Protein AF-A0A414SKM0-F1 (afdb_monomer)

Structure (mmCIF, N/CA/C/O backbone):
data_AF-A0A414SKM0-F1
#
_entry.id   AF-A0A414SKM0-F1
#
loop_
_atom_site.group_PDB
_atom_site.id
_atom_site.type_symbol
_atom_site.label_atom_id
_atom_site.label_alt_id
_atom_site.label_comp_id
_atom_site.label_asym_id
_atom_site.label_entity_id
_atom_site.label_seq_id
_atom_site.pdbx_PDB_ins_code
_atom_site.Cartn_x
_atom_site.Cartn_y
_ato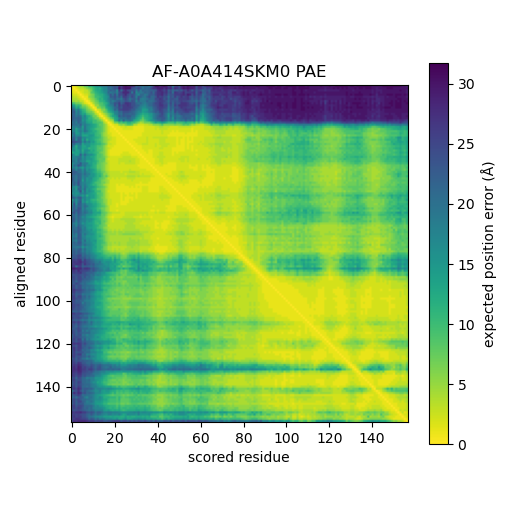m_site.Cartn_z
_atom_site.occupancy
_atom_site.B_iso_or_equiv
_atom_site.auth_seq_id
_atom_site.auth_comp_id
_atom_site.auth_asym_id
_atom_site.auth_atom_id
_atom_site.pdbx_PDB_model_num
ATOM 1 N N . MET A 1 1 ? 33.373 -21.726 -41.137 1.00 39.69 1 MET A N 1
ATOM 2 C CA . MET A 1 1 ? 32.741 -23.051 -40.938 1.00 39.69 1 MET A CA 1
ATOM 3 C C . MET A 1 1 ? 31.229 -22.834 -40.933 1.00 39.69 1 MET A C 1
ATOM 5 O O . MET A 1 1 ? 30.805 -21.887 -40.288 1.00 39.69 1 MET A O 1
ATOM 9 N N . LYS A 1 2 ? 30.435 -23.593 -41.707 1.00 46.88 2 LYS A N 1
ATOM 10 C CA . LYS A 1 2 ? 28.979 -23.381 -41.859 1.00 46.88 2 LYS A CA 1
ATOM 11 C C . LYS A 1 2 ? 28.236 -24.599 -41.316 1.00 46.88 2 LYS A C 1
ATOM 13 O O . LYS A 1 2 ? 28.452 -25.705 -41.802 1.00 46.88 2 LYS A O 1
ATOM 18 N N . VAL A 1 3 ? 27.390 -24.398 -40.312 1.00 60.03 3 VAL A N 1
ATOM 19 C CA . VAL A 1 3 ? 26.523 -25.454 -39.775 1.00 60.03 3 VAL A CA 1
ATOM 20 C C . VAL A 1 3 ? 25.304 -25.578 -40.688 1.00 60.03 3 VAL A C 1
ATOM 22 O O . VAL A 1 3 ? 24.663 -24.577 -40.997 1.00 60.03 3 VAL A O 1
ATOM 25 N N . LEU A 1 4 ? 25.016 -26.792 -41.164 1.00 61.84 4 LEU A N 1
ATOM 26 C CA . LEU A 1 4 ? 23.923 -27.064 -42.109 1.00 61.84 4 LEU A CA 1
ATOM 27 C C . LEU A 1 4 ? 22.641 -27.569 -41.424 1.00 61.84 4 LEU A C 1
ATOM 29 O O . LEU A 1 4 ? 21.570 -27.486 -42.015 1.00 61.84 4 LEU A O 1
ATOM 33 N N . LYS A 1 5 ? 22.739 -28.078 -40.187 1.00 64.62 5 LYS A N 1
ATOM 34 C CA . LYS A 1 5 ? 21.603 -28.509 -39.360 1.00 64.62 5 LYS A CA 1
ATOM 35 C C . LYS A 1 5 ? 21.999 -28.500 -37.879 1.00 64.62 5 LYS A C 1
ATOM 37 O O . LYS A 1 5 ? 23.015 -29.098 -37.528 1.00 64.62 5 LYS A O 1
ATOM 42 N N . ASN A 1 6 ? 21.220 -27.819 -37.037 1.00 69.81 6 ASN A N 1
ATOM 43 C CA . ASN A 1 6 ? 21.397 -27.793 -35.583 1.00 69.81 6 ASN A CA 1
ATOM 44 C C . ASN A 1 6 ? 20.464 -28.834 -34.940 1.00 69.81 6 ASN A C 1
ATOM 46 O O . ASN A 1 6 ? 19.273 -28.841 -35.237 1.00 69.81 6 ASN A O 1
ATOM 50 N N . ASN A 1 7 ? 21.014 -29.719 -34.105 1.00 76.12 7 ASN A N 1
ATOM 51 C CA . ASN A 1 7 ? 20.270 -30.775 -33.405 1.00 76.12 7 ASN A CA 1
ATOM 52 C C . ASN A 1 7 ? 20.214 -30.550 -31.882 1.00 76.12 7 ASN A C 1
ATOM 54 O O . ASN A 1 7 ? 19.720 -31.416 -31.162 1.00 76.12 7 ASN A O 1
ATOM 58 N N . TYR A 1 8 ? 20.741 -29.430 -31.381 1.00 64.50 8 TYR A N 1
ATOM 59 C CA . TYR A 1 8 ? 20.488 -29.011 -30.007 1.00 64.50 8 TYR A CA 1
ATOM 60 C C . TYR A 1 8 ? 19.087 -28.387 -29.942 1.00 64.50 8 TYR A C 1
ATOM 62 O O . TYR A 1 8 ? 18.733 -27.654 -30.871 1.00 64.50 8 TYR A O 1
ATOM 70 N N . PRO A 1 9 ? 18.279 -28.669 -28.899 1.00 57.22 9 PRO A N 1
ATOM 71 C CA . PRO A 1 9 ? 17.045 -27.920 -28.682 1.00 57.22 9 PRO A CA 1
ATOM 72 C C . PRO A 1 9 ? 17.421 -26.440 -28.642 1.00 57.22 9 PRO A C 1
ATOM 74 O O . PRO A 1 9 ? 18.401 -26.097 -27.982 1.00 57.22 9 PRO A O 1
ATOM 77 N N . GLU A 1 10 ? 16.716 -25.593 -29.399 1.00 57.16 10 GLU A N 1
ATOM 78 C CA . GLU A 1 10 ? 16.911 -24.144 -29.334 1.00 57.16 10 GLU A CA 1
ATOM 79 C C . GLU A 1 10 ? 16.670 -23.730 -27.883 1.00 57.16 10 GLU A C 1
ATOM 81 O O . GLU A 1 10 ? 15.540 -23.650 -27.409 1.00 57.16 10 GLU A O 1
ATOM 86 N N . THR A 1 11 ? 17.758 -23.597 -27.132 1.00 50.06 11 THR A N 1
ATOM 87 C CA . THR A 1 11 ? 17.738 -23.152 -25.752 1.00 50.06 11 THR A CA 1
ATOM 88 C C . THR A 1 11 ? 17.176 -21.737 -25.738 1.00 50.06 11 THR A C 1
ATOM 90 O O . THR A 1 11 ? 17.357 -20.982 -26.694 1.00 50.06 11 THR A O 1
ATOM 93 N N . LEU A 1 12 ? 16.505 -21.384 -24.641 1.00 50.56 12 LEU A N 1
ATOM 94 C CA . LEU A 1 12 ? 15.901 -20.085 -24.288 1.00 50.56 12 LEU A CA 1
ATOM 95 C C . LEU A 1 12 ? 16.690 -18.814 -24.704 1.00 50.56 12 LEU A C 1
ATOM 97 O O . LEU A 1 12 ? 16.151 -17.713 -24.690 1.00 50.56 12 LEU A O 1
ATOM 101 N N . GLU A 1 13 ? 17.952 -18.947 -25.111 1.00 48.94 13 GLU A N 1
ATOM 102 C CA . GLU A 1 13 ? 18.807 -17.909 -25.689 1.00 48.94 13 GLU A CA 1
ATOM 103 C C . GLU A 1 13 ? 18.212 -17.192 -26.907 1.00 48.94 13 GLU A C 1
ATOM 105 O O . GLU A 1 13 ? 18.509 -16.014 -27.096 1.00 48.94 13 GLU A O 1
ATOM 110 N N . LYS A 1 14 ? 17.366 -17.841 -27.720 1.00 47.19 14 LYS A N 1
ATOM 111 C CA . LYS A 1 14 ? 16.780 -17.177 -28.900 1.00 47.19 14 LYS A CA 1
ATOM 112 C C . LYS A 1 14 ? 15.713 -16.135 -28.536 1.00 47.19 14 LYS A C 1
ATOM 114 O O . LYS A 1 14 ? 15.624 -15.121 -29.214 1.00 47.19 14 LYS A O 1
ATOM 119 N N . GLN A 1 15 ? 14.976 -16.335 -27.438 1.00 48.84 15 GLN A N 1
ATOM 120 C CA . GLN A 1 15 ? 14.019 -15.346 -26.916 1.00 48.84 15 GLN A CA 1
ATOM 121 C C . GLN A 1 15 ? 14.710 -14.189 -26.175 1.00 48.84 15 GLN A C 1
ATOM 123 O O . GLN A 1 15 ? 14.149 -13.108 -26.059 1.00 48.84 15 GLN A O 1
ATOM 128 N N . ALA A 1 16 ? 15.948 -14.375 -25.706 1.00 53.50 16 ALA A N 1
ATOM 129 C CA . ALA A 1 16 ? 16.686 -13.360 -24.951 1.00 53.50 16 ALA A CA 1
ATOM 130 C C . ALA A 1 16 ? 17.324 -12.248 -25.814 1.00 53.50 16 ALA A C 1
ATOM 132 O O . ALA A 1 16 ? 17.970 -11.359 -25.258 1.00 53.50 16 ALA A O 1
ATOM 133 N N . LEU A 1 17 ? 17.213 -12.318 -27.146 1.00 56.94 17 LEU A N 1
ATOM 134 C CA . LEU A 1 17 ? 17.938 -11.443 -28.080 1.00 56.94 17 LEU A CA 1
ATOM 135 C C . LEU A 1 17 ? 17.043 -10.587 -28.982 1.00 56.94 17 LEU A C 1
ATOM 137 O O . LEU A 1 17 ? 17.567 -9.699 -29.653 1.00 56.94 17 LEU A O 1
ATOM 141 N N . GLU A 1 18 ? 15.735 -10.835 -29.030 1.00 76.56 18 GLU A N 1
ATOM 142 C CA . GLU A 1 18 ? 14.836 -9.966 -29.787 1.00 76.56 18 GLU A CA 1
ATOM 143 C C . GLU A 1 18 ? 14.579 -8.697 -28.973 1.00 76.56 18 GLU A C 1
ATOM 145 O O . GLU A 1 18 ? 14.075 -8.745 -27.851 1.00 76.56 18 GLU A O 1
ATOM 150 N N . ASN A 1 19 ? 15.003 -7.560 -29.526 1.00 88.00 19 ASN A N 1
ATOM 151 C CA . ASN A 1 19 ? 14.627 -6.263 -28.989 1.00 88.00 19 ASN A CA 1
ATOM 152 C C . ASN A 1 19 ? 13.146 -6.026 -29.294 1.00 88.00 19 ASN A C 1
ATOM 154 O O . ASN A 1 19 ? 12.705 -6.246 -30.423 1.00 88.00 19 ASN A O 1
ATOM 158 N N . ILE A 1 20 ? 12.419 -5.520 -28.310 1.00 91.38 20 ILE A N 1
ATOM 159 C CA . ILE A 1 20 ? 11.051 -5.028 -28.448 1.00 91.38 20 ILE A CA 1
ATOM 160 C C . ILE A 1 20 ? 11.032 -3.512 -28.264 1.00 91.38 20 ILE A C 1
ATOM 162 O O . ILE A 1 20 ? 11.939 -2.937 -27.654 1.00 91.38 20 ILE A O 1
ATOM 166 N N . GLU A 1 21 ? 10.008 -2.866 -28.808 1.00 94.88 21 GLU A N 1
ATOM 167 C CA . GLU A 1 21 ? 9.769 -1.442 -28.599 1.00 94.88 21 GLU A CA 1
ATOM 168 C C . GLU A 1 21 ? 8.869 -1.254 -27.377 1.00 94.88 21 GLU A C 1
ATOM 170 O O . GLU A 1 21 ? 7.772 -1.800 -27.331 1.00 94.88 21 GLU A O 1
ATOM 175 N N . VAL A 1 22 ? 9.331 -0.471 -26.403 1.00 94.38 22 VAL A N 1
ATOM 176 C CA . VAL A 1 22 ? 8.580 -0.130 -25.187 1.00 94.38 22 VAL A CA 1
ATOM 177 C C . VAL A 1 22 ? 8.493 1.386 -25.083 1.00 94.38 22 VAL A C 1
ATOM 179 O O . VAL A 1 22 ? 9.516 2.074 -25.100 1.00 94.38 22 VAL A O 1
ATOM 182 N N . GLU A 1 23 ? 7.287 1.932 -24.963 1.00 95.31 23 GLU A N 1
ATOM 183 C CA . GLU A 1 23 ? 7.096 3.353 -24.675 1.00 95.31 23 GLU A CA 1
ATOM 184 C C . GLU A 1 23 ? 7.276 3.615 -23.177 1.00 95.31 23 GLU A C 1
ATOM 186 O O . GLU A 1 23 ? 6.627 3.001 -22.336 1.00 95.31 23 GLU A O 1
ATOM 191 N N . CYS A 1 24 ? 8.154 4.551 -22.821 1.00 92.44 24 CYS A N 1
ATOM 192 C CA . CYS A 1 24 ? 8.330 4.950 -21.433 1.00 92.44 24 CYS A CA 1
ATOM 193 C C . CYS A 1 24 ? 7.082 5.677 -20.910 1.00 92.44 24 CYS A C 1
ATOM 195 O O . CYS A 1 24 ? 6.835 6.825 -21.285 1.00 92.44 24 CYS A O 1
ATOM 197 N N . GLU A 1 25 ? 6.393 5.081 -19.934 1.00 91.00 25 GLU A N 1
ATOM 198 C CA . GLU A 1 25 ? 5.182 5.605 -19.272 1.00 91.00 25 GLU A CA 1
ATOM 199 C C . GLU A 1 25 ? 5.360 7.012 -18.665 1.00 91.00 25 GLU A C 1
ATOM 201 O O . GLU A 1 25 ? 4.398 7.734 -18.406 1.00 91.00 25 GLU A O 1
ATOM 206 N N . ASN A 1 26 ? 6.607 7.424 -18.423 1.00 88.00 26 ASN A N 1
ATOM 207 C CA . ASN A 1 26 ? 6.933 8.680 -17.758 1.00 88.00 26 ASN A CA 1
ATOM 208 C C . ASN A 1 26 ? 7.245 9.841 -18.713 1.00 88.00 26 ASN A C 1
ATOM 210 O O . ASN A 1 26 ? 7.035 10.998 -18.341 1.00 88.00 26 ASN A O 1
ATOM 214 N N . CYS A 1 27 ? 7.806 9.568 -19.895 1.00 90.19 27 CYS A N 1
ATOM 215 C CA . CYS A 1 27 ? 8.265 10.616 -20.818 1.00 90.19 27 CYS A CA 1
ATOM 216 C C . CYS A 1 27 ? 7.896 10.391 -22.292 1.00 90.19 27 CYS A C 1
ATOM 218 O O . CYS A 1 27 ? 8.208 11.252 -23.112 1.00 90.19 27 CYS A O 1
ATOM 220 N N . GLY A 1 28 ? 7.259 9.267 -22.635 1.00 92.50 28 GLY A N 1
ATOM 221 C CA . GLY A 1 28 ? 6.826 8.934 -23.997 1.00 92.50 28 GLY A CA 1
ATOM 222 C C . GLY A 1 28 ? 7.961 8.588 -24.967 1.00 92.50 28 GLY A C 1
ATOM 223 O O . GLY A 1 28 ? 7.751 8.523 -26.173 1.00 92.50 28 GLY A O 1
ATOM 224 N N . SER A 1 29 ? 9.194 8.407 -24.478 1.00 94.38 29 SER A N 1
ATOM 225 C CA . SER A 1 29 ? 10.307 7.959 -25.327 1.00 94.38 29 SER A CA 1
ATOM 226 C C . SER A 1 29 ? 10.144 6.483 -25.682 1.00 94.38 29 SER A C 1
ATOM 228 O O . SER A 1 29 ? 9.871 5.677 -24.796 1.00 94.38 29 SER A O 1
ATOM 230 N N . ILE A 1 30 ? 10.371 6.124 -26.947 1.00 97.38 30 ILE A N 1
ATOM 231 C CA . ILE A 1 30 ? 10.366 4.730 -27.409 1.00 97.38 30 ILE A CA 1
ATOM 232 C C . ILE A 1 30 ? 11.748 4.114 -27.182 1.00 97.38 30 ILE A C 1
ATOM 234 O O . ILE A 1 30 ? 12.759 4.626 -27.670 1.00 97.38 30 ILE A O 1
ATOM 238 N N . LEU A 1 31 ? 11.790 3.026 -26.420 1.00 94.44 31 LEU A N 1
ATOM 239 C CA . LEU A 1 31 ? 12.992 2.298 -26.038 1.00 94.44 31 LEU A CA 1
ATOM 240 C C . LEU A 1 31 ? 13.066 0.984 -26.819 1.00 94.44 31 LEU A C 1
ATOM 242 O O . LEU A 1 31 ? 12.080 0.264 -26.903 1.00 94.44 31 LEU A O 1
ATOM 246 N N . SER A 1 32 ? 14.244 0.651 -27.344 1.00 95.62 32 SER A N 1
ATOM 247 C CA . SER A 1 32 ? 14.546 -0.694 -27.851 1.00 95.62 32 SER A CA 1
ATOM 248 C C . SER A 1 32 ? 15.131 -1.513 -26.703 1.00 95.62 32 SER A C 1
ATOM 250 O O . SER A 1 32 ? 16.265 -1.252 -26.303 1.00 95.62 32 SER A O 1
ATOM 252 N N . VAL A 1 33 ? 14.376 -2.480 -26.185 1.00 94.00 33 VAL A N 1
ATOM 253 C CA . VAL A 1 33 ? 14.684 -3.210 -24.943 1.00 94.00 33 VAL A CA 1
ATOM 254 C C . VAL A 1 33 ? 14.806 -4.701 -25.236 1.00 94.00 33 VAL A C 1
ATOM 256 O O . VAL A 1 33 ? 13.944 -5.267 -25.899 1.00 94.00 33 VAL A O 1
ATOM 259 N N . ASN A 1 34 ? 15.833 -5.367 -24.713 1.00 93.38 34 ASN A N 1
ATOM 260 C CA . ASN A 1 34 ? 15.847 -6.829 -24.600 1.00 93.38 34 ASN A 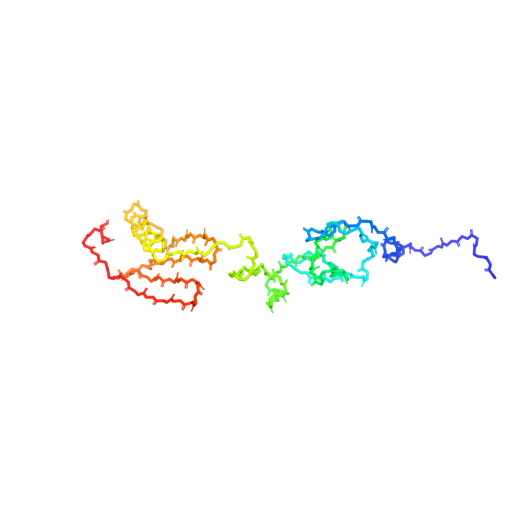CA 1
ATOM 261 C C . ASN A 1 34 ? 15.777 -7.265 -23.131 1.00 93.38 34 ASN A C 1
ATOM 263 O O . ASN A 1 34 ? 15.941 -6.474 -22.204 1.00 93.38 34 ASN A O 1
ATOM 267 N N . ASN A 1 35 ? 15.584 -8.564 -22.899 1.00 89.62 35 ASN A N 1
ATOM 268 C CA . ASN A 1 35 ? 15.414 -9.102 -21.549 1.00 89.62 35 ASN A CA 1
ATOM 269 C C . ASN A 1 35 ? 16.622 -8.843 -20.616 1.00 89.62 35 ASN A C 1
ATOM 271 O O . ASN A 1 35 ? 16.453 -8.815 -19.399 1.00 89.62 35 ASN A O 1
ATOM 275 N N . LYS A 1 36 ? 17.842 -8.636 -21.135 1.00 91.75 36 LYS A N 1
ATOM 276 C CA . LYS A 1 36 ? 19.031 -8.346 -20.305 1.00 91.75 36 LYS A CA 1
ATOM 277 C C . LYS A 1 36 ? 19.088 -6.901 -19.822 1.00 91.75 36 LYS A C 1
ATOM 279 O O . LYS A 1 36 ? 19.769 -6.638 -18.836 1.00 91.75 36 LYS A O 1
ATOM 284 N N . ASP A 1 37 ? 18.377 -6.000 -20.492 1.00 93.38 37 ASP A N 1
ATOM 285 C CA . ASP A 1 37 ? 18.263 -4.596 -20.089 1.00 93.38 37 ASP A CA 1
ATOM 286 C C . ASP A 1 37 ? 17.266 -4.415 -18.935 1.00 93.38 37 ASP A C 1
ATOM 288 O O . ASP A 1 37 ? 17.146 -3.326 -18.377 1.00 93.38 37 ASP A O 1
ATOM 292 N N . THR A 1 38 ? 16.540 -5.481 -18.582 1.00 95.38 38 THR A N 1
ATOM 293 C CA . THR A 1 38 ? 15.469 -5.438 -17.588 1.00 95.38 38 THR A CA 1
ATOM 294 C C . THR A 1 38 ? 15.891 -5.936 -16.212 1.00 95.38 38 THR A C 1
ATOM 296 O O . THR A 1 38 ? 16.730 -6.829 -16.061 1.00 95.38 38 THR A O 1
ATOM 299 N N . HIS A 1 39 ? 15.202 -5.435 -15.194 1.00 95.81 39 HIS A N 1
ATOM 300 C CA . HIS A 1 39 ? 15.255 -5.905 -13.815 1.00 95.81 39 HIS A CA 1
ATOM 301 C C . HIS A 1 39 ? 13.860 -6.287 -13.317 1.00 95.81 39 HIS A C 1
ATOM 303 O O . HIS A 1 39 ? 12.844 -5.979 -13.937 1.00 95.81 39 HIS A O 1
ATOM 309 N N . ILE A 1 40 ? 13.816 -7.015 -12.201 1.00 96.62 40 ILE A N 1
ATOM 310 C CA . ILE A 1 40 ? 12.562 -7.326 -11.513 1.00 96.62 40 ILE A CA 1
ATOM 311 C C . ILE A 1 40 ? 12.173 -6.128 -10.646 1.00 96.62 40 ILE A C 1
ATOM 313 O O . ILE A 1 40 ? 13.011 -5.620 -9.902 1.00 96.62 40 ILE A O 1
ATOM 317 N N . GLY A 1 41 ? 10.915 -5.704 -10.739 1.00 95.31 41 GLY A N 1
ATOM 318 C CA . GLY A 1 41 ? 10.347 -4.603 -9.964 1.00 95.31 41 GLY A CA 1
ATOM 319 C C . GLY A 1 41 ? 9.036 -4.989 -9.281 1.00 95.31 41 GLY A C 1
ATOM 320 O O . GLY A 1 41 ? 8.875 -6.112 -8.791 1.00 95.31 41 GLY A O 1
ATOM 321 N N . TRP A 1 42 ? 8.096 -4.045 -9.232 1.00 94.75 42 TRP A N 1
ATOM 322 C CA . TRP A 1 42 ? 6.818 -4.202 -8.539 1.00 94.75 42 TRP A CA 1
ATOM 323 C C . TRP A 1 42 ? 6.069 -5.467 -8.993 1.00 94.75 42 TRP A C 1
ATOM 325 O O . TRP A 1 42 ? 6.080 -5.822 -10.170 1.00 94.75 42 TRP A O 1
ATOM 335 N N . LEU A 1 43 ? 5.478 -6.199 -8.037 1.00 94.62 43 LEU A N 1
ATOM 336 C CA . LEU A 1 43 ? 4.779 -7.479 -8.255 1.00 94.62 43 LEU A CA 1
ATOM 337 C C . LEU A 1 43 ? 5.621 -8.592 -8.905 1.00 94.62 43 LEU A C 1
ATOM 339 O O . LEU A 1 43 ? 5.079 -9.621 -9.302 1.00 94.62 43 LEU A O 1
ATOM 343 N N . GLY A 1 44 ? 6.944 -8.425 -8.983 1.00 95.81 44 GLY A N 1
ATOM 344 C CA . GLY A 1 44 ? 7.820 -9.364 -9.678 1.00 95.81 44 GLY A CA 1
ATOM 345 C C . GLY A 1 44 ? 7.831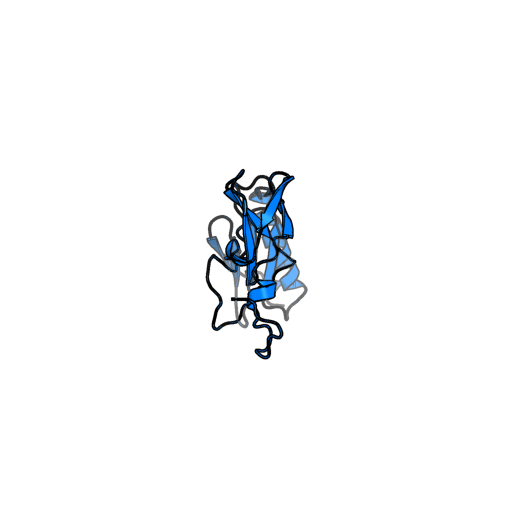 -9.178 -11.198 1.00 95.81 44 GLY A C 1
ATOM 346 O O . GLY A 1 44 ? 8.389 -10.020 -11.898 1.00 95.81 44 GLY A O 1
ATOM 347 N N . MET A 1 45 ? 7.234 -8.103 -11.719 1.00 95.94 45 MET A N 1
ATOM 348 C CA . MET A 1 45 ? 7.200 -7.808 -13.152 1.00 95.94 45 MET A CA 1
ATOM 349 C C . MET A 1 45 ? 8.558 -7.321 -13.663 1.00 95.94 45 MET A C 1
ATOM 351 O O . MET A 1 45 ? 9.437 -6.921 -12.893 1.00 95.94 45 MET A O 1
ATOM 355 N N . LYS A 1 46 ? 8.722 -7.359 -14.984 1.00 95.94 46 LYS A N 1
ATOM 356 C CA . LYS A 1 46 ? 9.900 -6.852 -15.679 1.00 95.94 46 LYS A CA 1
ATOM 357 C C . LYS A 1 46 ? 9.796 -5.345 -15.875 1.00 95.94 46 LYS A C 1
ATOM 359 O O . LYS A 1 46 ? 8.771 -4.845 -16.325 1.00 95.94 46 LYS A O 1
ATOM 364 N N . TYR A 1 47 ? 10.872 -4.646 -15.539 1.00 96.56 47 TYR A N 1
ATOM 365 C CA . TYR A 1 47 ? 11.014 -3.205 -15.700 1.00 96.56 47 TYR A CA 1
ATOM 366 C C . TYR A 1 47 ? 12.326 -2.879 -16.396 1.00 96.56 47 TYR A C 1
ATOM 368 O O . TYR A 1 47 ? 13.292 -3.633 -16.303 1.00 96.56 47 TYR A O 1
ATOM 376 N N . VAL A 1 48 ? 12.367 -1.732 -17.062 1.00 96.50 48 VAL A N 1
ATOM 377 C CA . VAL A 1 48 ? 13.595 -1.133 -17.586 1.00 96.50 48 VAL A CA 1
ATOM 378 C C . VAL A 1 48 ? 13.684 0.312 -17.116 1.00 96.50 48 VAL A C 1
ATOM 380 O O . VAL A 1 48 ? 12.692 1.044 -17.140 1.00 96.50 48 VAL A O 1
ATOM 383 N N . THR A 1 49 ? 14.874 0.742 -16.702 1.00 96.12 49 THR A N 1
ATOM 384 C CA . THR A 1 49 ? 15.113 2.147 -16.365 1.00 96.12 49 THR A CA 1
ATOM 385 C C . THR A 1 49 ? 15.311 2.949 -17.646 1.00 96.12 49 THR A C 1
ATOM 387 O O . THR A 1 49 ? 16.272 2.739 -18.388 1.00 96.12 49 THR A O 1
ATOM 390 N N . CYS A 1 50 ? 14.415 3.900 -17.911 1.00 94.12 50 CYS A N 1
ATOM 391 C CA . CYS A 1 50 ? 14.525 4.768 -19.077 1.00 94.12 50 CYS A CA 1
ATOM 392 C C . CYS A 1 50 ? 15.785 5.650 -18.976 1.00 94.12 50 CYS A C 1
ATOM 394 O O . CYS A 1 50 ? 15.881 6.446 -18.040 1.00 94.12 50 CYS A O 1
ATOM 396 N N . PRO A 1 51 ? 16.712 5.616 -19.952 1.00 94.94 51 PRO A N 1
ATOM 397 C CA . PRO A 1 51 ? 17.935 6.423 -19.912 1.00 94.94 51 PRO A CA 1
ATOM 398 C C . PRO A 1 51 ? 17.679 7.928 -20.101 1.00 94.94 51 PRO A C 1
ATOM 400 O O . PRO A 1 51 ? 18.568 8.741 -19.859 1.00 94.94 51 PRO A O 1
ATOM 403 N N . CYS A 1 52 ? 16.482 8.316 -20.555 1.00 93.44 52 CYS A N 1
ATOM 404 C CA . CYS A 1 52 ? 16.122 9.715 -20.786 1.00 93.44 52 CYS A CA 1
ATOM 405 C C . CYS A 1 52 ? 15.634 10.410 -19.509 1.00 93.44 52 CYS A C 1
ATOM 407 O O . CYS A 1 52 ? 15.975 11.568 -19.278 1.00 93.44 52 CYS A O 1
ATOM 409 N N . CYS A 1 53 ? 14.826 9.728 -18.689 1.00 89.81 53 CYS A N 1
ATOM 410 C CA . CYS A 1 53 ? 14.226 10.315 -17.487 1.00 89.81 53 CYS A CA 1
ATOM 411 C C . CYS A 1 53 ? 14.615 9.617 -16.178 1.00 89.81 53 CYS A C 1
ATOM 413 O O . CYS A 1 53 ? 14.172 10.060 -15.120 1.00 89.81 53 CYS A O 1
ATOM 415 N N . ASN A 1 54 ? 15.413 8.546 -16.237 1.00 92.31 54 ASN A N 1
ATOM 416 C CA . ASN A 1 54 ? 15.845 7.723 -15.102 1.00 92.31 54 ASN A CA 1
ATOM 417 C C . ASN A 1 54 ? 14.688 7.174 -14.254 1.00 92.31 54 ASN A C 1
ATOM 419 O O . ASN A 1 54 ? 14.819 7.021 -13.042 1.00 92.31 54 ASN A O 1
ATOM 423 N N . LYS A 1 55 ? 13.544 6.905 -14.886 1.00 90.00 55 LYS A N 1
ATOM 424 C CA . LYS A 1 55 ? 12.390 6.276 -14.240 1.00 90.00 55 LYS A CA 1
ATOM 425 C C . LYS A 1 55 ? 12.118 4.933 -14.885 1.00 90.00 55 LYS A C 1
ATOM 427 O O . LYS A 1 55 ? 12.342 4.771 -16.087 1.00 90.00 55 LYS A O 1
ATOM 432 N N . ASP A 1 56 ? 11.622 4.012 -14.080 1.00 93.12 56 ASP A N 1
ATOM 433 C CA . ASP A 1 56 ? 11.261 2.684 -14.541 1.00 93.12 56 ASP A CA 1
ATOM 434 C C . ASP A 1 56 ? 9.944 2.716 -15.323 1.00 93.12 56 ASP A C 1
ATOM 436 O O . ASP A 1 56 ? 9.051 3.519 -15.043 1.00 93.12 56 ASP A O 1
ATOM 440 N N . THR A 1 57 ? 9.854 1.845 -16.322 1.00 93.06 57 THR A N 1
ATOM 441 C CA . THR A 1 57 ? 8.635 1.546 -17.080 1.00 93.06 57 THR A CA 1
ATOM 442 C C . THR A 1 57 ? 8.473 0.036 -17.139 1.00 93.06 57 THR A C 1
ATOM 444 O O . THR A 1 57 ? 9.481 -0.683 -17.192 1.00 93.06 57 THR A O 1
ATOM 447 N N . SER A 1 58 ? 7.236 -0.445 -17.079 1.00 94.50 58 SER A N 1
ATOM 448 C CA . SER A 1 58 ? 6.970 -1.878 -17.150 1.00 94.50 58 SER A CA 1
ATOM 449 C C . SER A 1 58 ? 7.244 -2.417 -18.558 1.00 94.50 58 SER A C 1
ATOM 451 O O . SER A 1 58 ? 7.172 -1.687 -19.546 1.00 94.50 58 SER A O 1
ATOM 453 N N . VAL A 1 59 ? 7.627 -3.689 -18.641 1.00 94.69 59 VAL A N 1
ATOM 454 C CA . VAL A 1 59 ? 7.879 -4.407 -19.895 1.00 94.69 59 VAL A CA 1
ATOM 455 C C . VAL A 1 59 ? 7.043 -5.681 -19.871 1.00 94.69 59 VAL A C 1
ATOM 457 O O . VAL A 1 59 ? 7.499 -6.726 -19.403 1.00 94.69 59 VAL A O 1
ATOM 460 N N . GLU A 1 60 ? 5.783 -5.571 -20.290 1.00 89.81 60 GLU A N 1
ATOM 461 C CA . GLU A 1 60 ? 4.776 -6.634 -20.154 1.00 89.81 60 GLU A CA 1
ATOM 462 C C . GLU A 1 60 ? 5.073 -7.862 -21.026 1.00 89.81 60 GLU A C 1
ATOM 464 O O . GLU A 1 60 ? 4.656 -8.975 -20.707 1.00 89.81 60 GLU A O 1
ATOM 469 N N . GLU A 1 61 ? 5.820 -7.683 -22.114 1.00 90.38 61 GLU A N 1
ATOM 470 C CA . GLU A 1 61 ? 6.173 -8.746 -23.052 1.00 90.38 61 GLU A CA 1
ATOM 471 C C . GLU A 1 61 ? 7.179 -9.748 -22.470 1.00 90.38 61 GLU A C 1
ATOM 473 O O . GLU A 1 61 ? 7.304 -10.865 -22.981 1.00 90.38 61 GLU A O 1
ATOM 478 N N . PHE A 1 62 ? 7.914 -9.371 -21.418 1.00 90.81 62 PHE A N 1
ATOM 479 C CA . PHE A 1 62 ? 8.877 -10.252 -20.768 1.00 90.81 62 PHE A CA 1
ATOM 480 C C . PHE A 1 62 ? 8.312 -10.868 -19.494 1.00 90.81 62 PHE A C 1
ATOM 482 O O . PHE A 1 62 ? 7.761 -10.199 -18.623 1.00 90.81 62 PHE A O 1
ATOM 489 N N . GLU A 1 63 ? 8.524 -12.176 -19.355 1.00 91.12 63 GLU A N 1
ATOM 490 C CA . GLU A 1 63 ? 8.090 -12.911 -18.176 1.00 91.12 63 GLU A CA 1
ATOM 491 C C . GLU A 1 63 ? 8.858 -12.442 -16.929 1.00 91.12 63 GLU A C 1
ATOM 493 O O . GLU A 1 63 ? 10.096 -12.406 -16.889 1.00 91.12 63 GLU A O 1
ATOM 498 N N . GLY A 1 64 ? 8.093 -12.060 -15.907 1.00 93.44 64 GLY A N 1
ATOM 499 C CA . GLY A 1 64 ? 8.594 -11.729 -14.580 1.00 93.44 64 GLY A CA 1
ATOM 500 C C . GLY A 1 64 ? 8.825 -12.963 -13.710 1.00 93.44 64 GLY A C 1
ATOM 501 O O . GLY A 1 64 ? 9.087 -14.067 -14.183 1.00 93.44 64 GLY A O 1
ATOM 502 N N . ILE A 1 65 ? 8.718 -12.772 -12.401 1.00 95.56 65 ILE A N 1
ATOM 503 C CA . ILE A 1 65 ? 8.718 -13.849 -11.414 1.00 95.56 65 ILE A CA 1
ATOM 504 C C . ILE A 1 65 ? 7.430 -13.812 -10.603 1.00 95.56 65 ILE A C 1
ATOM 5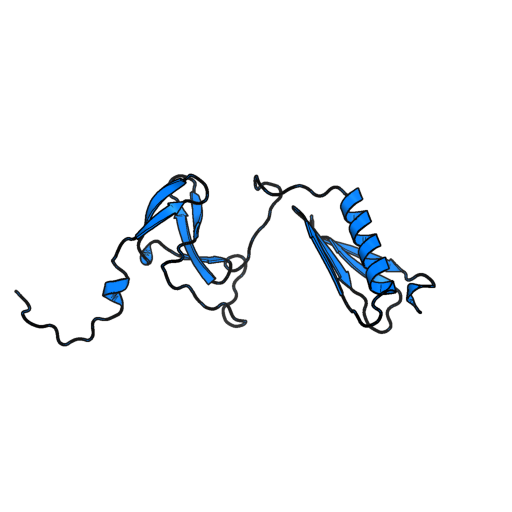06 O O . ILE A 1 65 ? 6.863 -12.753 -10.345 1.00 95.56 65 ILE A O 1
ATOM 510 N N . THR A 1 66 ? 7.003 -14.967 -10.104 1.00 96.94 66 THR A N 1
ATOM 511 C CA . THR A 1 66 ? 5.978 -15.004 -9.060 1.00 96.94 66 THR A CA 1
ATOM 512 C C . THR A 1 66 ? 6.595 -14.612 -7.719 1.00 96.94 66 THR A C 1
ATOM 514 O O . THR A 1 66 ? 7.522 -15.271 -7.232 1.00 96.94 66 THR A O 1
ATOM 517 N N . VAL A 1 67 ? 6.067 -13.557 -7.097 1.00 96.56 67 VAL A N 1
ATOM 518 C CA . VAL A 1 67 ? 6.438 -13.163 -5.732 1.00 96.56 67 VAL A CA 1
ATOM 519 C C . VAL A 1 67 ? 5.726 -14.071 -4.729 1.00 96.56 67 VAL A C 1
ATOM 521 O O . VAL A 1 67 ? 4.518 -14.276 -4.776 1.00 96.56 67 VAL A O 1
ATOM 524 N N . THR A 1 68 ? 6.499 -14.640 -3.814 1.00 96.94 68 THR A N 1
ATOM 525 C CA . THR A 1 68 ? 6.080 -15.588 -2.779 1.00 96.94 68 THR A CA 1
ATOM 526 C C . THR A 1 68 ? 6.747 -15.227 -1.456 1.00 96.94 68 THR A C 1
ATOM 528 O O . THR A 1 68 ? 7.726 -14.483 -1.422 1.00 96.94 68 THR A O 1
ATOM 531 N N . ALA A 1 69 ? 6.311 -15.846 -0.358 1.00 95.69 69 ALA A N 1
ATOM 532 C CA . ALA A 1 69 ? 6.952 -15.677 0.949 1.00 95.69 69 ALA A CA 1
ATOM 533 C C . ALA A 1 69 ? 8.463 -16.007 0.960 1.00 95.69 69 ALA A C 1
ATOM 535 O O . ALA A 1 69 ? 9.180 -15.552 1.843 1.00 95.69 69 ALA A O 1
ATOM 536 N N . LYS A 1 70 ? 8.963 -16.795 -0.004 1.00 97.31 70 LYS A N 1
ATOM 537 C CA . LYS A 1 70 ? 10.374 -17.212 -0.064 1.00 97.31 70 LYS A CA 1
ATOM 538 C C . LYS A 1 70 ? 11.288 -16.220 -0.783 1.00 97.31 70 LYS A C 1
ATOM 540 O O . LYS A 1 70 ? 12.494 -16.273 -0.574 1.00 97.31 70 LYS A O 1
ATOM 545 N N . ASN A 1 71 ? 10.742 -15.395 -1.673 1.00 96.00 71 ASN A N 1
ATOM 546 C CA . ASN A 1 71 ? 11.519 -14.506 -2.545 1.00 96.00 71 ASN A CA 1
ATOM 547 C C . ASN A 1 71 ? 11.025 -13.052 -2.523 1.00 96.00 71 ASN A C 1
ATOM 549 O O . ASN A 1 71 ? 11.558 -12.233 -3.267 1.00 96.00 71 ASN A O 1
ATOM 553 N N . VAL A 1 72 ? 10.019 -12.719 -1.707 1.00 96.56 72 VAL A N 1
ATOM 554 C CA . VAL A 1 72 ? 9.595 -11.332 -1.503 1.00 96.56 72 VAL A CA 1
ATOM 555 C C . VAL A 1 72 ? 10.780 -10.490 -1.024 1.00 96.56 72 VAL A C 1
ATOM 557 O O . VAL A 1 72 ? 11.552 -10.917 -0.169 1.00 96.56 72 VAL A O 1
ATOM 560 N N . ASN A 1 73 ? 10.942 -9.303 -1.608 1.00 96.00 73 ASN A N 1
ATOM 561 C CA . ASN A 1 73 ? 12.066 -8.423 -1.345 1.00 96.00 73 ASN A CA 1
ATOM 562 C C . ASN A 1 73 ? 11.568 -6.981 -1.312 1.00 96.00 73 ASN A C 1
ATOM 564 O O . ASN A 1 73 ? 11.004 -6.484 -2.290 1.00 96.00 73 ASN A O 1
ATOM 568 N N . PHE A 1 74 ? 11.773 -6.327 -0.176 1.00 94.25 74 PHE A N 1
ATOM 569 C CA . PHE A 1 74 ? 11.494 -4.911 -0.009 1.00 94.25 74 PHE A CA 1
ATOM 570 C C . PHE A 1 74 ? 12.758 -4.096 -0.339 1.00 94.25 74 PHE A C 1
ATOM 572 O O . PHE A 1 74 ? 13.846 -4.494 0.079 1.00 94.25 74 PHE A O 1
ATOM 579 N N . PRO A 1 75 ? 12.655 -2.961 -1.055 1.00 92.88 75 PRO A N 1
ATOM 580 C CA . PRO A 1 75 ? 11.432 -2.359 -1.598 1.00 92.88 75 PRO A CA 1
ATOM 581 C C . PRO A 1 75 ? 11.046 -2.867 -2.998 1.00 92.88 75 PRO A C 1
ATOM 583 O O . PRO A 1 75 ? 9.973 -2.535 -3.480 1.00 92.88 75 PRO A O 1
ATOM 586 N N . THR A 1 76 ? 11.889 -3.678 -3.646 1.00 94.19 76 THR A N 1
ATOM 587 C CA . THR A 1 76 ? 11.788 -4.042 -5.073 1.00 94.19 76 THR A CA 1
ATOM 588 C C . THR A 1 76 ? 10.398 -4.485 -5.528 1.00 94.19 76 THR A C 1
ATOM 590 O O . THR A 1 76 ? 9.932 -4.046 -6.571 1.00 94.19 76 THR A O 1
ATOM 593 N N . HIS A 1 77 ? 9.733 -5.355 -4.765 1.00 95.56 77 HIS A N 1
ATOM 594 C CA . HIS A 1 77 ? 8.451 -5.940 -5.168 1.00 95.56 77 HIS A CA 1
ATOM 595 C C . HIS A 1 77 ? 7.229 -5.116 -4.737 1.00 95.56 77 HIS A C 1
ATOM 597 O O . HIS A 1 77 ? 6.103 -5.590 -4.890 1.00 95.56 77 HIS A O 1
ATOM 603 N N . PHE A 1 78 ? 7.422 -3.904 -4.210 1.00 92.94 78 PHE A N 1
ATOM 604 C CA . PHE A 1 78 ? 6.368 -3.075 -3.627 1.00 92.94 78 PHE A CA 1
ATOM 605 C C . PHE A 1 78 ? 6.181 -1.772 -4.404 1.00 92.94 78 PHE A C 1
ATOM 607 O O . PHE A 1 78 ? 7.139 -1.188 -4.905 1.00 92.94 78 PHE A O 1
ATOM 614 N N . HIS A 1 79 ? 4.933 -1.308 -4.471 1.00 85.00 79 HIS A N 1
ATOM 615 C CA . HIS A 1 79 ? 4.633 0.032 -4.954 1.00 85.00 79 HIS A CA 1
ATOM 616 C C . HIS A 1 79 ? 5.018 1.039 -3.873 1.00 85.00 79 HIS A C 1
ATOM 618 O O . HIS A 1 79 ? 4.678 0.856 -2.703 1.00 85.00 79 HIS A O 1
ATOM 624 N N . TYR A 1 80 ? 5.710 2.101 -4.267 1.00 80.94 80 TYR A N 1
ATOM 625 C CA . TYR A 1 80 ? 6.054 3.201 -3.382 1.00 80.94 80 TYR A CA 1
ATOM 626 C C . TYR A 1 80 ? 5.327 4.458 -3.842 1.00 80.94 80 TYR A C 1
ATOM 628 O O . TYR A 1 80 ? 5.534 4.932 -4.961 1.00 80.94 80 TYR A O 1
ATOM 636 N N . THR A 1 81 ? 4.497 4.987 -2.951 1.00 78.50 81 THR A N 1
ATOM 637 C CA . THR A 1 81 ? 3.794 6.254 -3.122 1.00 78.50 81 THR A CA 1
ATOM 638 C C . THR A 1 81 ? 4.438 7.283 -2.201 1.00 78.50 81 THR A C 1
ATOM 640 O O . THR A 1 81 ? 4.575 7.024 -1.007 1.00 78.50 81 THR A O 1
ATOM 643 N N . ASP A 1 82 ? 4.810 8.444 -2.734 1.00 73.06 82 ASP A N 1
ATOM 644 C CA . ASP A 1 82 ? 5.353 9.556 -1.945 1.00 73.06 82 ASP A CA 1
ATOM 645 C C . ASP A 1 82 ? 4.705 10.878 -2.341 1.00 73.06 82 ASP A C 1
ATOM 647 O O . ASP A 1 82 ? 4.380 11.083 -3.509 1.00 73.06 82 ASP A O 1
ATOM 651 N N . LYS A 1 83 ? 4.574 11.803 -1.387 1.00 71.50 83 LYS A N 1
ATOM 652 C CA . LYS A 1 83 ? 4.065 13.163 -1.623 1.00 71.50 83 LYS A CA 1
ATOM 653 C C . LYS A 1 83 ? 4.868 13.949 -2.668 1.00 71.50 83 LYS A C 1
ATOM 655 O O . LYS A 1 83 ? 4.353 14.903 -3.241 1.00 71.50 83 LYS A O 1
ATOM 660 N N . GLU A 1 84 ? 6.128 13.588 -2.907 1.00 73.06 84 GLU A N 1
ATOM 661 C CA . GLU A 1 84 ? 6.976 14.201 -3.932 1.00 73.06 84 GLU A CA 1
ATOM 662 C C . GLU A 1 84 ? 6.613 13.738 -5.355 1.00 73.06 84 GLU A C 1
ATOM 664 O O . GLU A 1 84 ? 7.011 14.361 -6.345 1.00 73.06 84 GLU A O 1
ATOM 669 N N . GLN A 1 85 ? 5.830 12.664 -5.498 1.00 75.31 85 GLN A N 1
ATOM 670 C CA . GLN A 1 85 ? 5.364 12.188 -6.794 1.00 75.31 85 GLN A CA 1
ATOM 671 C C . GLN A 1 85 ? 4.209 13.058 -7.310 1.00 75.31 85 GLN A C 1
ATOM 673 O O . GLN A 1 85 ? 3.205 13.274 -6.640 1.00 75.31 85 GLN A O 1
ATOM 678 N N . ARG A 1 86 ? 4.316 13.506 -8.567 1.00 69.06 86 ARG A N 1
ATOM 679 C CA . ARG A 1 86 ? 3.398 14.468 -9.216 1.00 69.06 86 ARG A CA 1
ATOM 680 C C . ARG A 1 86 ? 1.901 14.142 -9.096 1.00 69.06 86 ARG A C 1
ATOM 682 O O . ARG A 1 86 ? 1.086 15.060 -9.121 1.00 69.06 86 ARG A O 1
ATOM 689 N N . TRP A 1 87 ? 1.543 12.862 -9.061 1.00 74.50 87 TRP A N 1
ATOM 690 C CA . TRP A 1 87 ? 0.152 12.394 -9.094 1.00 74.50 87 TRP A CA 1
ATOM 691 C C . TRP A 1 87 ? -0.410 12.062 -7.712 1.00 74.50 87 TRP A C 1
ATOM 693 O O . TRP A 1 87 ? -1.580 11.705 -7.595 1.00 74.50 87 TRP A O 1
ATOM 703 N N . VAL A 1 88 ? 0.414 12.179 -6.674 1.00 82.81 88 VAL A N 1
ATOM 704 C CA . VAL A 1 88 ? 0.026 11.876 -5.304 1.00 82.81 88 VAL A CA 1
ATOM 705 C C . VAL A 1 88 ? -0.526 13.142 -4.669 1.00 82.81 88 VAL A C 1
ATOM 707 O O . VAL A 1 88 ? 0.126 14.183 -4.628 1.00 82.81 88 VAL A O 1
ATOM 710 N N . VAL A 1 89 ? -1.769 13.060 -4.203 1.00 87.62 89 VAL A N 1
ATOM 711 C CA . VAL A 1 89 ? -2.452 14.169 -3.534 1.00 87.62 89 VAL A CA 1
ATOM 712 C C . VAL A 1 89 ? -2.187 14.075 -2.038 1.00 87.62 89 VAL A C 1
ATOM 714 O O . VAL A 1 89 ? -2.408 13.028 -1.440 1.00 87.62 89 VAL A O 1
ATOM 717 N N . HIS A 1 90 ? -1.751 15.171 -1.424 1.00 89.25 90 HIS A N 1
ATOM 718 C CA . HIS A 1 90 ? -1.638 15.237 0.029 1.00 89.25 90 HIS A CA 1
ATOM 719 C C . HIS A 1 90 ? -3.020 15.164 0.687 1.00 89.25 90 HIS A C 1
ATOM 721 O O . HIS A 1 90 ? -3.938 15.893 0.297 1.00 89.25 90 HIS A O 1
ATOM 727 N N . VAL A 1 91 ? -3.172 14.307 1.696 1.00 90.12 91 VAL A N 1
ATOM 728 C CA . VAL A 1 91 ? -4.415 14.216 2.466 1.00 90.12 91 VAL A CA 1
ATOM 729 C C . VAL A 1 91 ? -4.343 15.068 3.731 1.00 90.12 91 VAL A C 1
ATOM 731 O O . VAL A 1 91 ? -3.579 14.799 4.660 1.00 90.12 91 VAL A O 1
ATOM 734 N N . GLU A 1 92 ? -5.221 16.070 3.771 1.00 93.06 92 GLU A N 1
ATOM 735 C CA . GLU A 1 92 ? -5.422 16.973 4.906 1.00 93.06 92 GLU A CA 1
ATOM 736 C C . GLU A 1 92 ? -5.901 16.246 6.175 1.00 93.06 92 GLU A C 1
ATOM 738 O O . GLU A 1 92 ? -6.685 15.291 6.114 1.00 93.06 92 GLU A O 1
ATOM 743 N N . ASP A 1 93 ? -5.521 16.775 7.342 1.00 95.12 93 ASP A N 1
ATOM 744 C CA . ASP A 1 93 ? -5.872 16.232 8.667 1.00 95.12 93 ASP A CA 1
ATOM 745 C C . ASP A 1 93 ? -7.381 16.050 8.856 1.00 95.12 93 ASP A C 1
ATOM 747 O O . ASP A 1 93 ? -7.840 15.071 9.445 1.00 95.12 93 ASP A O 1
ATOM 751 N N . GLU A 1 94 ? -8.185 16.972 8.325 1.00 96.31 94 GLU A N 1
ATOM 752 C CA . GLU A 1 94 ? -9.644 16.892 8.407 1.00 96.31 94 GLU A CA 1
ATOM 753 C C . GLU A 1 94 ? -10.189 15.638 7.704 1.00 96.31 94 GLU A C 1
ATOM 755 O O . GLU A 1 94 ? -11.127 15.007 8.192 1.00 96.31 94 GLU A O 1
ATOM 760 N N . ASN A 1 95 ? -9.590 15.243 6.578 1.00 95.19 95 ASN A N 1
ATOM 761 C CA . ASN A 1 95 ? -9.997 14.048 5.845 1.00 95.19 95 ASN A CA 1
ATOM 762 C C . ASN A 1 95 ? -9.539 12.770 6.554 1.00 95.19 95 ASN A C 1
ATOM 764 O O . ASN A 1 95 ? -10.299 11.804 6.592 1.00 95.19 95 ASN A O 1
ATOM 768 N N . ILE A 1 96 ? -8.364 12.784 7.190 1.00 95.56 96 ILE A N 1
ATOM 769 C CA . ILE A 1 96 ? -7.916 11.691 8.066 1.00 95.56 96 ILE A CA 1
ATOM 770 C C . ILE A 1 96 ? -8.904 11.517 9.228 1.00 95.56 96 ILE A C 1
ATOM 772 O O . ILE A 1 96 ? -9.410 10.419 9.446 1.00 95.56 96 ILE A O 1
ATOM 776 N N . ASN A 1 97 ? -9.281 12.607 9.903 1.00 96.88 97 ASN A N 1
ATOM 777 C CA . ASN A 1 97 ? -10.262 12.581 10.991 1.00 96.88 97 ASN A CA 1
ATOM 778 C C . ASN A 1 97 ? -11.638 12.068 10.535 1.00 96.88 97 ASN A C 1
ATOM 780 O O . ASN A 1 97 ? -12.295 11.319 11.259 1.00 96.88 97 ASN A O 1
ATOM 784 N N . LYS A 1 98 ? -12.089 12.449 9.331 1.00 97.12 98 LYS A N 1
ATOM 785 C CA . LYS A 1 98 ? -13.324 11.911 8.732 1.00 97.12 98 LYS A CA 1
ATOM 786 C C . LYS A 1 98 ? -13.222 10.407 8.491 1.00 97.12 98 LYS A C 1
ATOM 788 O O . LYS A 1 98 ? -14.185 9.696 8.756 1.00 97.12 98 LYS A O 1
ATOM 793 N N . ASN A 1 99 ? -12.081 9.926 8.005 1.00 96.62 99 ASN A N 1
ATOM 794 C CA . ASN A 1 99 ? -11.849 8.505 7.767 1.00 96.62 99 ASN A CA 1
ATOM 795 C C . ASN A 1 99 ? -11.852 7.708 9.076 1.00 96.62 99 ASN A C 1
ATOM 797 O O . ASN A 1 99 ? -12.556 6.710 9.155 1.00 96.62 99 ASN A O 1
ATOM 801 N N . ILE A 1 100 ? -11.192 8.195 10.129 1.00 97.31 100 ILE A N 1
ATOM 802 C CA . ILE A 1 100 ? -11.221 7.550 11.452 1.00 97.31 100 ILE A CA 1
ATOM 803 C C . ILE A 1 100 ? -12.662 7.408 11.965 1.00 97.31 100 ILE A C 1
ATOM 805 O O . ILE A 1 100 ? -13.081 6.324 12.360 1.00 97.31 100 ILE A O 1
ATOM 809 N N . LYS A 1 101 ? -13.465 8.479 11.895 1.00 97.50 101 LYS A N 1
ATOM 810 C CA . LYS A 1 101 ? -14.878 8.438 12.314 1.00 97.50 101 LYS A CA 1
ATOM 811 C C . LYS A 1 101 ? -15.701 7.431 11.508 1.00 97.50 101 LYS A C 1
ATOM 813 O O . LYS A 1 101 ? -16.489 6.695 12.092 1.00 97.50 101 LYS A O 1
ATOM 818 N N . LYS A 1 102 ? -15.482 7.354 10.191 1.00 97.19 102 LYS A N 1
ATOM 819 C CA . LYS A 1 102 ? -16.116 6.337 9.336 1.00 97.19 102 LY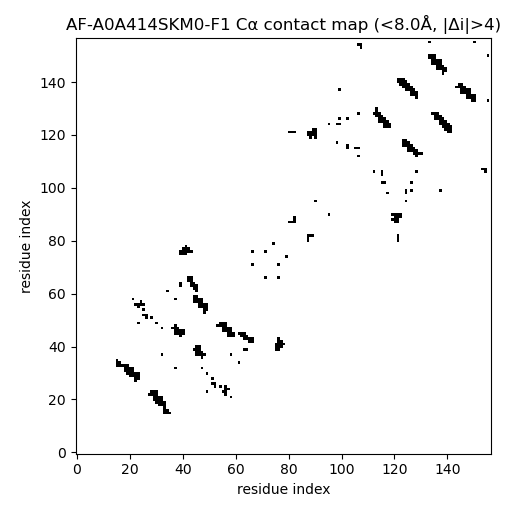S A CA 1
ATOM 820 C C . LYS A 1 102 ? -15.721 4.917 9.739 1.00 97.19 102 LYS A C 1
ATOM 822 O O . LYS A 1 102 ? -16.570 4.037 9.688 1.00 97.19 102 LYS A O 1
ATOM 827 N N . GLY A 1 103 ? -14.471 4.693 10.144 1.00 97.00 103 GLY A N 1
ATOM 828 C CA . GLY A 1 103 ? -14.019 3.400 10.658 1.00 97.00 103 GLY A CA 1
ATOM 829 C C . GLY A 1 103 ? -14.736 2.999 11.949 1.00 97.00 103 GLY A C 1
ATOM 830 O O . GLY A 1 103 ? -15.217 1.875 12.055 1.00 97.00 103 GLY A O 1
ATOM 831 N N . ILE A 1 104 ? -14.910 3.934 12.889 1.00 96.31 104 ILE A N 1
ATOM 832 C CA . ILE A 1 104 ? -15.701 3.704 14.113 1.00 96.31 104 ILE A CA 1
ATOM 833 C C . ILE A 1 104 ? -17.152 3.346 13.759 1.00 96.31 104 ILE A C 1
ATOM 835 O O . ILE A 1 104 ? -17.674 2.332 14.218 1.00 96.31 104 ILE A O 1
ATOM 839 N N . GLU A 1 105 ? -17.804 4.136 12.899 1.00 96.56 105 GLU A N 1
ATOM 840 C CA . GLU A 1 105 ? -19.171 3.851 12.435 1.00 96.56 105 GLU A CA 1
ATOM 841 C C . GLU A 1 105 ? -19.268 2.482 11.742 1.00 96.56 105 GLU A C 1
ATOM 843 O O . GLU A 1 105 ? -20.213 1.728 11.979 1.00 96.56 105 GLU A O 1
ATOM 848 N N . TYR A 1 106 ? -18.270 2.124 10.930 1.00 96.62 106 TYR A N 1
ATOM 849 C CA . TYR A 1 106 ? -18.185 0.818 10.286 1.00 96.62 106 TYR A CA 1
ATOM 850 C C . TYR A 1 106 ? -18.140 -0.319 11.310 1.00 96.62 106 TYR A C 1
ATOM 852 O O . TYR A 1 106 ? -18.925 -1.259 11.198 1.00 96.62 106 TYR A O 1
ATOM 860 N N . PHE A 1 107 ? -17.296 -0.232 12.340 1.00 95.12 107 PHE A N 1
ATOM 861 C CA . PHE A 1 107 ? -17.233 -1.247 13.395 1.00 95.12 107 PHE A CA 1
ATOM 862 C C . PHE A 1 107 ? -18.520 -1.335 14.220 1.00 95.12 107 PHE A C 1
ATOM 864 O O . PHE A 1 107 ? -18.907 -2.429 14.646 1.00 95.12 107 PHE A O 1
ATOM 871 N N . ARG A 1 108 ? -19.219 -0.211 14.424 1.00 93.12 108 ARG A N 1
ATOM 872 C CA . ARG A 1 108 ? -20.535 -0.190 15.084 1.00 93.12 108 ARG A CA 1
ATOM 873 C C . ARG A 1 108 ? -21.604 -0.932 14.281 1.00 93.12 108 ARG A C 1
ATOM 875 O O . ARG A 1 108 ? -22.493 -1.533 14.875 1.00 93.12 108 ARG A O 1
ATOM 882 N N . LEU A 1 109 ? -21.514 -0.914 12.954 1.00 94.31 109 LEU A N 1
ATOM 883 C CA . LEU A 1 109 ? -22.450 -1.610 12.069 1.00 94.31 109 LEU A CA 1
ATOM 884 C C . LEU A 1 109 ? -22.046 -3.063 11.782 1.00 94.31 109 LEU A C 1
ATOM 886 O O . LEU A 1 109 ? -22.915 -3.884 11.501 1.00 94.31 109 LEU A O 1
ATOM 890 N N . ASN A 1 110 ? -20.754 -3.387 11.870 1.00 93.06 110 ASN A N 1
ATOM 891 C CA . ASN A 1 110 ? -20.198 -4.685 11.492 1.00 93.06 110 ASN A CA 1
ATOM 892 C C . ASN A 1 110 ? -19.411 -5.276 12.668 1.00 93.06 110 ASN A C 1
ATOM 894 O O . ASN A 1 110 ? -18.199 -5.102 12.765 1.00 93.06 110 ASN A O 1
ATOM 898 N N . LYS A 1 111 ? -20.102 -5.936 13.604 1.00 86.94 111 LYS A N 1
ATOM 899 C CA . LYS A 1 111 ? -19.534 -6.391 14.892 1.00 86.94 111 LYS A CA 1
ATOM 900 C C . LYS A 1 111 ? -18.565 -7.574 14.794 1.00 86.94 111 LYS A C 1
ATOM 902 O O . LYS A 1 111 ? -17.720 -7.721 15.667 1.00 86.94 111 LYS A O 1
ATOM 907 N N . ASP A 1 112 ? -18.620 -8.318 13.696 1.00 89.81 112 ASP A N 1
ATOM 908 C CA . ASP A 1 112 ? -17.727 -9.455 13.446 1.00 89.81 112 ASP A CA 1
ATOM 909 C C . AS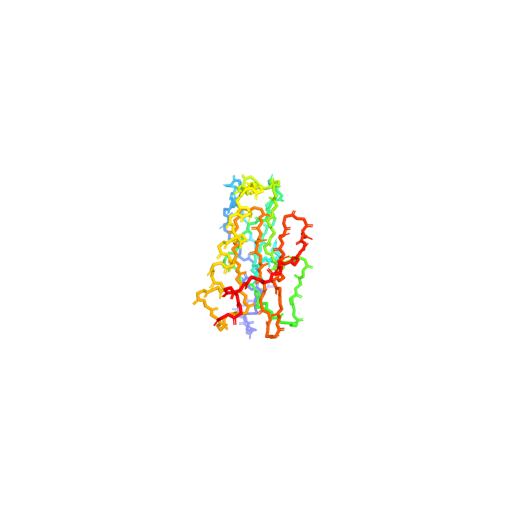P A 1 112 ? -16.432 -9.051 12.712 1.00 89.81 112 ASP A C 1
ATOM 911 O O . ASP A 1 112 ? -15.536 -9.869 12.518 1.00 89.81 112 ASP A O 1
ATOM 915 N N . GLU A 1 113 ? -16.314 -7.788 12.289 1.00 93.50 113 GLU A N 1
ATOM 916 C CA . GLU A 1 113 ? -15.136 -7.291 11.572 1.00 93.50 113 GLU A CA 1
ATOM 917 C C . GLU A 1 113 ? -14.021 -6.878 12.538 1.00 93.50 113 GLU A C 1
ATOM 919 O O . GLU A 1 113 ? -14.257 -6.170 13.520 1.00 93.50 113 GLU A O 1
ATOM 924 N N . TYR A 1 114 ? -12.789 -7.278 12.231 1.00 93.69 114 TYR A N 1
ATOM 925 C CA . TYR A 1 114 ? -11.615 -7.020 13.075 1.00 93.69 114 TYR A CA 1
ATOM 926 C C . TYR A 1 114 ? -10.737 -5.871 12.561 1.00 93.69 114 TYR A C 1
ATOM 928 O O . TYR A 1 114 ? -9.849 -5.395 13.269 1.00 93.69 114 TYR A O 1
ATOM 936 N N . TYR A 1 115 ? -10.962 -5.415 11.326 1.00 96.00 115 TYR A N 1
ATOM 937 C CA . TYR A 1 115 ? -10.207 -4.322 10.725 1.00 96.00 115 TYR A CA 1
ATOM 938 C C . TYR A 1 115 ? -11.065 -3.480 9.782 1.00 96.00 115 TYR A C 1
ATOM 940 O O . TYR A 1 115 ? -12.062 -3.931 9.222 1.00 96.00 115 TYR A O 1
ATOM 948 N N . TRP A 1 116 ? -10.637 -2.241 9.593 1.00 97.19 116 TRP A N 1
ATOM 949 C CA . TRP A 1 116 ? -11.161 -1.326 8.594 1.00 97.19 116 TRP A CA 1
ATOM 950 C C . TRP A 1 116 ? -10.005 -0.489 8.063 1.00 97.19 116 TRP A C 1
ATOM 952 O O . TRP A 1 116 ? -9.143 -0.070 8.834 1.00 97.19 116 TRP A O 1
ATOM 962 N N . PHE A 1 117 ? -9.967 -0.223 6.761 1.00 97.12 117 PHE A N 1
ATOM 963 C CA . PHE A 1 117 ? -8.965 0.679 6.208 1.00 97.12 117 PHE A CA 1
ATOM 964 C C . PHE A 1 117 ? -9.493 1.473 5.022 1.00 97.12 117 PHE A C 1
ATOM 966 O O . PHE A 1 117 ? -10.460 1.094 4.360 1.00 97.12 117 PHE A O 1
ATOM 973 N N . THR A 1 118 ? -8.821 2.583 4.743 1.00 95.88 118 THR A N 1
ATOM 974 C CA . THR A 1 118 ? -9.003 3.361 3.523 1.00 95.88 118 THR A CA 1
ATOM 975 C C . THR A 1 118 ? -7.672 3.942 3.079 1.00 95.88 118 THR A C 1
ATOM 977 O O . THR A 1 118 ? -6.862 4.384 3.895 1.00 95.88 118 THR A O 1
ATOM 980 N N . GLU A 1 119 ? -7.484 3.998 1.767 1.00 91.75 119 GLU A N 1
ATOM 981 C CA . GLU A 1 119 ? -6.303 4.571 1.129 1.00 91.75 119 GLU A CA 1
ATOM 982 C C . GLU A 1 119 ? -6.723 5.803 0.328 1.00 91.75 119 GLU A C 1
ATOM 984 O O . GLU A 1 119 ? -7.757 5.799 -0.344 1.00 91.75 119 GLU A O 1
ATOM 989 N N . SER A 1 120 ? -5.957 6.884 0.428 1.00 88.00 120 SER A N 1
ATOM 990 C CA . SER A 1 120 ? -6.176 8.086 -0.373 1.00 88.00 120 SER A CA 1
ATOM 991 C C . SER A 1 120 ? -4.875 8.863 -0.469 1.00 88.00 120 SER A C 1
ATOM 993 O O . SER A 1 120 ? -4.258 9.152 0.554 1.00 88.00 120 SER A O 1
ATOM 995 N N . GLY A 1 121 ? -4.477 9.234 -1.686 1.00 87.25 121 GLY A N 1
ATOM 996 C CA . GLY A 1 121 ? -3.328 10.109 -1.886 1.00 87.25 121 GLY A CA 1
ATOM 997 C C . GLY A 1 121 ? -2.039 9.556 -1.271 1.00 87.25 121 GLY A C 1
ATOM 998 O O . GLY A 1 121 ? -1.595 8.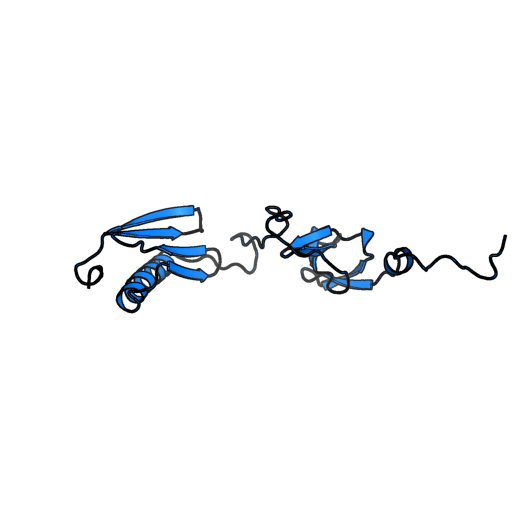474 -1.644 1.00 87.25 121 GLY A O 1
ATOM 999 N N . ASP A 1 122 ? -1.448 10.309 -0.343 1.00 88.50 122 ASP A N 1
ATOM 1000 C CA . ASP A 1 122 ? -0.211 9.970 0.373 1.00 88.50 122 ASP A CA 1
ATOM 1001 C C . ASP A 1 122 ? -0.417 9.220 1.704 1.00 88.50 122 ASP A C 1
ATOM 1003 O O . ASP A 1 122 ? 0.536 9.070 2.472 1.00 88.50 122 ASP A O 1
ATOM 1007 N N . THR A 1 123 ? -1.634 8.760 2.020 1.00 91.06 123 THR A N 1
ATOM 1008 C CA . THR A 1 123 ? -1.917 8.141 3.321 1.00 91.06 123 THR A CA 1
ATOM 1009 C C . THR A 1 123 ? -2.856 6.938 3.252 1.00 91.06 123 THR A C 1
ATOM 1011 O O . THR A 1 123 ? -3.785 6.858 2.446 1.00 91.06 123 THR A O 1
ATOM 1014 N N . ILE A 1 124 ? -2.637 6.020 4.185 1.00 93.88 124 ILE A N 1
ATOM 1015 C CA . ILE A 1 124 ? -3.520 4.920 4.547 1.00 93.88 124 ILE A CA 1
ATOM 1016 C C . ILE A 1 124 ? -3.933 5.156 5.994 1.00 93.88 124 ILE A C 1
ATOM 1018 O O . ILE A 1 124 ? -3.079 5.399 6.847 1.00 93.88 124 ILE A O 1
ATOM 1022 N N . VAL A 1 125 ? -5.233 5.079 6.266 1.00 96.69 125 VAL A N 1
ATOM 1023 C CA . VAL A 1 125 ? -5.762 4.949 7.627 1.00 96.69 125 VAL A CA 1
ATOM 1024 C C . VAL A 1 125 ? -6.209 3.507 7.778 1.00 96.69 125 VAL A C 1
ATOM 1026 O O . VAL A 1 125 ? -7.074 3.067 7.026 1.00 96.69 125 VAL A O 1
ATOM 1029 N N . ILE A 1 126 ? -5.628 2.783 8.729 1.00 97.62 126 ILE A N 1
ATOM 1030 C CA . ILE A 1 126 ? -6.035 1.424 9.089 1.00 97.62 126 ILE A CA 1
ATOM 1031 C C . ILE A 1 126 ? -6.368 1.384 10.574 1.00 97.62 126 ILE A C 1
ATOM 1033 O O . ILE A 1 126 ? -5.674 1.972 11.398 1.00 97.62 126 ILE A O 1
ATOM 1037 N N . MET A 1 127 ? -7.467 0.724 10.900 1.00 97.56 127 MET A N 1
ATOM 1038 C CA . MET A 1 127 ? -7.991 0.598 12.246 1.00 97.56 127 MET A CA 1
ATOM 1039 C C . MET A 1 127 ? -8.244 -0.870 12.545 1.00 97.56 127 MET A C 1
ATOM 1041 O O . MET A 1 127 ? -8.713 -1.604 11.674 1.00 97.56 127 MET A O 1
ATOM 1045 N N . PHE A 1 128 ? -7.975 -1.272 13.778 1.00 96.19 128 PHE A N 1
ATOM 1046 C CA . PHE A 1 128 ? -8.236 -2.610 14.282 1.00 96.19 128 PHE A CA 1
ATOM 1047 C C . PHE A 1 128 ? -9.178 -2.557 15.479 1.00 96.19 128 PHE A C 1
ATOM 1049 O O . PHE A 1 128 ? -9.163 -1.604 16.261 1.00 96.19 128 PHE A O 1
ATOM 1056 N N . ARG A 1 129 ? -9.977 -3.614 15.600 1.00 92.81 129 ARG A N 1
ATOM 1057 C CA . ARG A 1 129 ? -10.743 -3.963 16.789 1.00 92.81 129 ARG A CA 1
ATOM 1058 C C . ARG A 1 129 ? -10.462 -5.429 17.086 1.00 92.81 129 ARG A C 1
ATOM 1060 O O . ARG A 1 129 ? -10.862 -6.280 16.291 1.00 92.81 129 ARG A O 1
ATOM 1067 N N . TYR A 1 130 ? -9.803 -5.726 18.198 1.00 87.19 130 TYR A N 1
ATOM 1068 C CA . TYR A 1 130 ? -9.577 -7.106 18.610 1.00 87.19 130 TYR A CA 1
ATOM 1069 C C . TYR A 1 130 ? -10.707 -7.606 19.520 1.00 87.19 130 TYR A C 1
ATOM 1071 O O . TYR A 1 130 ? -11.517 -6.836 20.041 1.00 87.19 130 TYR A O 1
ATOM 1079 N N . GLU A 1 131 ? -10.804 -8.928 19.658 1.00 76.38 131 GLU A N 1
ATOM 1080 C CA . GLU A 1 131 ? -11.719 -9.546 20.620 1.00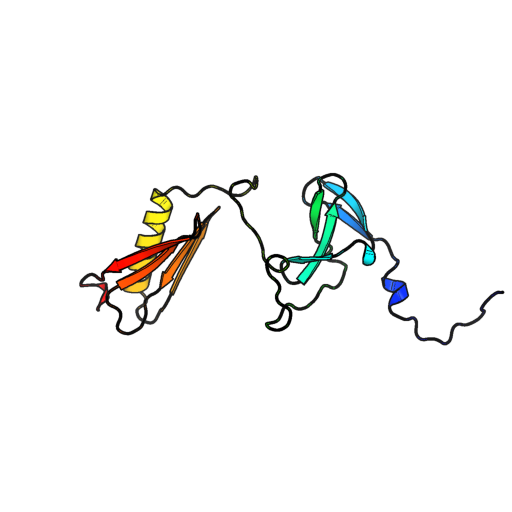 76.38 131 GLU A CA 1
ATOM 1081 C C . GLU A 1 131 ? -11.315 -9.144 22.048 1.00 76.38 131 GLU A C 1
ATOM 1083 O O . GLU A 1 131 ? -10.128 -9.080 22.360 1.00 76.38 131 GLU A O 1
ATOM 1088 N N . ASP A 1 132 ? -12.306 -8.867 22.900 1.00 78.62 132 ASP A N 1
ATOM 1089 C CA . ASP A 1 132 ? -12.142 -8.389 24.284 1.00 78.62 132 ASP A CA 1
ATOM 1090 C C . ASP A 1 132 ? -11.496 -6.996 24.456 1.00 78.62 132 ASP A C 1
ATOM 1092 O O . ASP A 1 132 ? -11.202 -6.587 25.584 1.00 78.62 132 ASP A O 1
ATOM 1096 N N . ASP A 1 133 ? -11.327 -6.231 23.375 1.00 79.56 133 ASP A N 1
ATOM 1097 C CA . ASP A 1 133 ? -10.820 -4.861 23.461 1.00 79.56 133 ASP A CA 1
ATOM 1098 C C . ASP A 1 133 ? -11.824 -3.880 24.077 1.00 79.56 133 ASP A C 1
ATOM 1100 O O . ASP A 1 133 ? -13.047 -4.026 24.009 1.00 79.56 133 ASP A O 1
ATOM 1104 N N . SER A 1 134 ? -11.266 -2.801 24.626 1.00 89.38 134 SER A N 1
ATOM 1105 C CA . SER A 1 134 ? -11.989 -1.592 25.028 1.00 89.38 134 SER A CA 1
ATOM 1106 C C . SER A 1 134 ? -11.552 -0.360 24.228 1.00 89.38 134 SER A C 1
ATOM 1108 O O . SER A 1 134 ? -11.823 0.767 24.648 1.00 89.38 134 SER A O 1
ATOM 1110 N N . MET A 1 135 ? -10.804 -0.550 23.137 1.00 93.44 135 MET A N 1
ATOM 1111 C CA . MET A 1 135 ? -10.242 0.523 22.321 1.00 93.44 135 MET A CA 1
ATOM 1112 C C . MET A 1 135 ? -10.041 0.097 20.862 1.00 93.44 135 MET A C 1
ATOM 1114 O O . MET A 1 135 ? -9.881 -1.080 20.563 1.00 93.44 135 MET A O 1
ATOM 1118 N N . TYR A 1 136 ? -10.050 1.069 19.953 1.00 95.31 136 TYR A N 1
ATOM 1119 C CA . TYR A 1 136 ? -9.647 0.905 18.560 1.00 95.31 136 TYR A CA 1
ATOM 1120 C C . TYR A 1 136 ? -8.173 1.271 18.413 1.00 95.31 136 TYR A C 1
ATOM 1122 O O . TYR A 1 136 ? -7.819 2.403 18.742 1.00 95.31 136 TYR A O 1
ATOM 1130 N N . SER A 1 137 ? -7.347 0.394 17.844 1.00 95.94 137 SER A N 1
ATOM 1131 C CA . SER A 1 137 ? -5.975 0.755 17.461 1.00 95.94 137 SER A CA 1
ATOM 1132 C C . SER A 1 137 ? -5.959 1.327 16.049 1.00 95.94 137 SER A C 1
ATOM 1134 O O . SER A 1 137 ? -6.415 0.683 15.103 1.00 95.94 137 SER A O 1
ATOM 1136 N N . VAL A 1 138 ? -5.443 2.542 15.893 1.00 96.62 138 VAL A N 1
ATOM 1137 C CA . VAL A 1 138 ? -5.450 3.306 14.641 1.00 96.62 138 VAL A CA 1
ATOM 1138 C C . VAL A 1 138 ? -4.024 3.575 14.190 1.00 96.62 138 VAL A C 1
ATOM 1140 O O . VAL A 1 138 ? -3.224 4.097 14.958 1.00 96.62 138 VAL A O 1
ATOM 1143 N N . TYR A 1 139 ? -3.734 3.307 12.918 1.00 96.75 139 TYR A N 1
ATOM 1144 C CA . TYR A 1 139 ? -2.473 3.652 12.270 1.00 96.75 139 TYR A CA 1
ATOM 1145 C C . TYR A 1 139 ? -2.716 4.545 11.052 1.00 96.75 139 TYR A C 1
ATOM 1147 O O . TYR A 1 139 ? -3.627 4.304 10.256 1.00 96.75 139 TYR A O 1
ATOM 1155 N N . VAL A 1 140 ? -1.876 5.568 10.885 1.00 95.19 140 VAL A N 1
ATOM 1156 C CA . VAL A 1 140 ? -1.912 6.499 9.749 1.00 95.19 140 VAL A CA 1
ATOM 1157 C C . VAL A 1 140 ? -0.536 6.564 9.088 1.00 95.19 140 VAL A C 1
ATOM 1159 O O . VAL A 1 140 ? 0.439 7.016 9.693 1.00 95.19 140 VAL A O 1
ATOM 1162 N N . SER A 1 141 ? -0.436 6.141 7.826 1.00 91.12 141 SER A N 1
ATOM 1163 C CA . SER A 1 141 ? 0.861 5.904 7.170 1.00 91.12 141 SER A CA 1
ATOM 1164 C C . SER A 1 141 ? 1.643 7.166 6.782 1.00 91.12 141 SER A C 1
ATOM 1166 O O . SER A 1 141 ? 2.843 7.057 6.549 1.00 91.12 141 SER A O 1
ATOM 1168 N N . ARG A 1 142 ? 1.021 8.357 6.783 1.00 82.12 142 ARG A N 1
ATOM 1169 C CA . ARG A 1 142 ? 1.631 9.646 6.375 1.00 82.12 142 ARG A CA 1
ATOM 1170 C C . ARG A 1 142 ? 3.000 9.949 7.010 1.00 82.12 142 ARG A C 1
ATOM 1172 O O . ARG A 1 142 ? 3.835 10.578 6.372 1.00 82.12 142 ARG A O 1
ATOM 1179 N N . SER A 1 143 ? 3.213 9.486 8.244 1.00 83.25 143 SER A N 1
ATOM 1180 C CA . SER A 1 143 ? 4.522 9.396 8.921 1.00 83.25 143 SER A CA 1
ATOM 1181 C C . SER A 1 143 ? 4.529 8.273 9.967 1.00 83.25 143 SER A C 1
ATOM 1183 O O . SER A 1 143 ? 5.208 8.384 10.984 1.00 83.25 143 SER A O 1
ATOM 1185 N N . PHE A 1 144 ? 3.724 7.228 9.749 1.00 87.31 144 PHE A N 1
ATOM 1186 C CA . PHE A 1 144 ? 3.521 6.138 10.709 1.00 87.31 144 PHE A CA 1
ATOM 1187 C C . PHE A 1 144 ? 3.033 6.620 12.094 1.00 87.31 144 PHE A C 1
ATOM 1189 O O . PHE A 1 144 ? 3.639 6.337 13.123 1.00 87.31 144 PHE A O 1
ATOM 1196 N N . TYR A 1 145 ? 1.940 7.388 12.122 1.00 93.00 145 TYR A N 1
ATOM 1197 C CA . TYR A 1 145 ? 1.271 7.727 13.381 1.00 93.00 145 TYR A CA 1
ATOM 1198 C C . TYR A 1 145 ? 0.486 6.525 13.894 1.00 93.00 145 TYR A C 1
ATOM 1200 O O . TYR A 1 145 ? -0.132 5.816 13.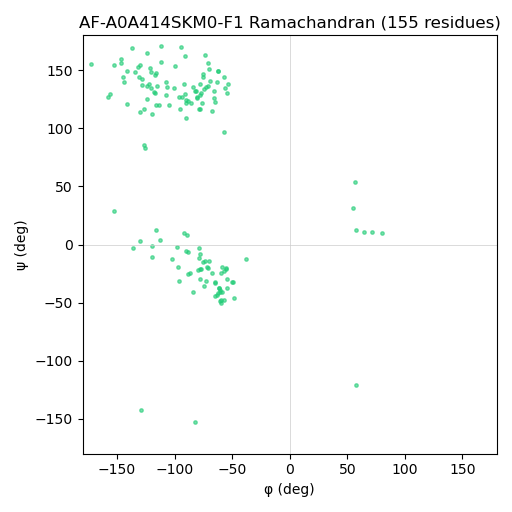101 1.00 93.00 145 TYR A O 1
ATOM 1208 N N . GLU A 1 146 ? 0.449 6.364 15.210 1.00 95.38 146 GLU A N 1
ATOM 1209 C CA . GLU A 1 146 ? -0.376 5.375 15.895 1.00 95.38 146 GLU A CA 1
ATOM 1210 C C . GLU A 1 146 ? -1.131 6.025 17.058 1.00 95.38 146 GLU A C 1
ATOM 1212 O O . GLU A 1 146 ? -0.692 7.041 17.608 1.00 95.38 146 GLU A O 1
ATOM 1217 N N . GLY A 1 147 ? -2.279 5.461 17.416 1.00 94.56 147 GLY A N 1
ATOM 1218 C CA . GLY A 1 147 ? -3.035 5.881 18.587 1.00 94.56 147 GLY A CA 1
ATOM 1219 C C . GLY A 1 147 ? -4.215 4.966 18.874 1.00 94.56 147 GLY A C 1
ATOM 1220 O O . GLY A 1 147 ? -4.749 4.329 17.967 1.00 94.56 147 GLY A O 1
ATOM 1221 N N . ASP A 1 148 ? -4.631 4.954 20.135 1.00 95.44 148 ASP A N 1
ATOM 1222 C CA . ASP A 1 148 ? -5.772 4.175 20.600 1.00 95.44 148 ASP A CA 1
ATOM 1223 C C . ASP A 1 148 ? -6.964 5.086 20.910 1.00 95.44 148 ASP A C 1
ATOM 1225 O O . ASP A 1 148 ? -6.811 6.185 21.454 1.00 95.44 148 ASP A O 1
ATOM 1229 N N . ILE A 1 149 ? -8.166 4.636 20.552 1.00 95.75 149 ILE A N 1
ATOM 1230 C CA . ILE A 1 149 ? -9.423 5.353 20.793 1.00 95.75 149 ILE A CA 1
ATOM 1231 C C . ILE A 1 149 ? -10.311 4.481 21.671 1.00 95.75 149 ILE A C 1
ATOM 1233 O O . ILE A 1 149 ? -10.774 3.438 21.219 1.00 95.75 149 ILE A O 1
ATOM 1237 N N . GLU A 1 150 ? -10.564 4.905 22.908 1.00 95.75 150 GLU A N 1
ATOM 1238 C CA . GLU A 1 150 ? -11.443 4.185 23.836 1.00 95.75 150 GLU A CA 1
ATOM 1239 C C . GLU A 1 150 ? -12.854 3.990 23.263 1.00 95.75 150 GLU A C 1
ATOM 1241 O O . GLU A 1 150 ? -13.408 4.859 22.586 1.00 95.75 150 GLU A O 1
ATOM 1246 N N . PHE A 1 151 ? -13.449 2.842 23.570 1.00 93.88 151 PHE A N 1
ATOM 1247 C CA . PHE A 1 151 ? -14.827 2.528 23.224 1.00 93.88 151 PHE A CA 1
ATOM 1248 C C . PHE A 1 151 ? -15.821 3.362 24.021 1.00 93.88 151 PHE A C 1
ATOM 1250 O O . PHE A 1 151 ? -15.721 3.527 25.238 1.00 93.88 151 PHE A O 1
ATOM 1257 N N . GLU A 1 152 ? -16.870 3.785 23.335 1.00 91.19 152 GLU A N 1
ATOM 1258 C CA . GLU A 1 152 ? -18.073 4.346 23.920 1.00 91.19 152 GLU A CA 1
ATOM 1259 C C . GLU A 1 152 ? -19.136 3.249 24.102 1.00 91.19 152 GLU A C 1
ATOM 1261 O O . GLU A 1 152 ? -19.026 2.130 23.603 1.00 91.19 152 GLU A O 1
ATOM 1266 N N . GLY A 1 153 ? -20.227 3.550 24.813 1.00 86.06 153 GLY A N 1
ATOM 1267 C CA . GLY A 1 153 ? -21.255 2.550 25.146 1.00 86.06 153 GLY A CA 1
ATOM 1268 C C . GLY A 1 153 ? -21.920 1.853 23.944 1.00 86.06 153 GLY A C 1
ATOM 1269 O O . GLY A 1 153 ? -22.519 0.793 24.112 1.00 86.06 153 GLY A O 1
ATOM 1270 N N . GLU A 1 154 ? -21.848 2.434 22.746 1.00 85.12 154 GLU A N 1
ATOM 1271 C CA . GLU A 1 154 ? -22.339 1.833 21.495 1.00 85.12 154 GLU A CA 1
ATOM 1272 C C . GLU A 1 154 ? -21.370 0.801 20.903 1.00 85.12 154 GLU A C 1
ATOM 1274 O O . GLU A 1 154 ? -21.774 -0.066 20.125 1.00 85.12 154 GLU A O 1
ATOM 1279 N N . ASP A 1 155 ? -20.097 0.879 21.277 1.00 87.81 155 ASP A N 1
ATOM 1280 C CA . ASP A 1 155 ? -19.036 0.046 20.726 1.00 87.81 155 ASP A CA 1
ATOM 1281 C C . ASP A 1 155 ? -19.055 -1.364 21.341 1.00 87.81 155 ASP A C 1
ATOM 1283 O O . ASP A 1 155 ? -18.796 -2.329 20.625 1.00 87.81 155 ASP A O 1
ATOM 1287 N N . TYR A 1 156 ? -19.510 -1.493 22.596 1.00 81.94 156 TYR A N 1
ATOM 1288 C CA . TYR A 1 156 ? -19.676 -2.765 23.323 1.00 81.94 156 TYR A CA 1
ATOM 1289 C C . TYR A 1 156 ? -20.939 -3.574 22.969 1.00 81.94 156 TYR A C 1
ATOM 1291 O O . TYR A 1 156 ? -21.089 -4.700 23.442 1.00 81.94 156 TYR A O 1
ATOM 1299 N N . LYS A 1 157 ? -21.894 -2.984 22.240 1.00 68.50 157 LYS A N 1
ATOM 1300 C CA . LYS A 1 157 ? -23.161 -3.640 21.853 1.00 68.50 157 LYS A CA 1
ATOM 1301 C C . LYS A 1 157 ? -23.019 -4.417 20.563 1.00 68.50 157 LYS A C 1
ATOM 1303 O O . LYS A 1 157 ? -23.743 -5.415 20.391 1.00 68.50 157 LYS A O 1
#

Radius of gyration: 24.21 Å; Cα contacts (8 Å, |Δi|>4): 220; chains: 1; bounding box: 56×48×67 Å

Nearest PDB structures (foldseek):
  4uoi-assembly1_A  TM=2.874E-01  e=1.557E+00  Hepatitis C virus (isolate H77)
  8vl4-assembly1_A  TM=3.838E-01  e=5.419E+00  synthetic construct

Foldseek 3Di:
DDDPDDPPDPPPVVQQPQFDWDQAPPPRDTDGDGQVQWDQAAQQFTWHQDPVPRDIDTDRVDDGDHDDPVPDDPPRHDDDADPPDPPFDDDDPVVLVVQVVVFLVVCLVPVPDFKDWDDGGQWIWIWGDDPPDQWIWIFIVNPTDIDIGGDDPSNVD

Sequence (157 aa):
MKVLKNNYPETLEKQALENIEVECENCGSILSVNNKDTHIGWLGMKYVTCPCCNKDTSVEEFEGITVTAKNVNFPTHFHYTDKEQRWVVHVEDENINKNIKKGIEYFRLNKDEYYWFTESGDTIVIMFRYEDDSMYSVYVSRSFYEGDIEFEGEDYK

Solvent-accessible surface area (backbone atoms only — not comparable to full-atom values): 9673 Å² total; per-residue (Å²): 140,83,87,90,76,84,86,67,77,86,56,74,66,69,72,49,66,56,64,44,84,43,67,32,84,86,76,69,49,77,39,82,43,36,65,80,67,42,47,72,26,50,67,21,33,27,24,35,68,36,90,88,77,75,45,73,25,78,38,87,92,47,86,54,49,86,68,43,96,90,67,64,48,88,65,50,43,47,88,83,81,47,68,87,41,93,87,36,44,80,71,53,69,71,59,53,53,51,49,55,53,50,44,54,54,46,44,62,76,37,80,90,53,48,64,42,72,54,77,52,62,43,35,37,45,39,36,35,40,62,88,92,56,66,42,35,46,36,39,33,56,72,79,66,45,73,52,74,43,72,59,54,86,69,64,82,108

Organism: NCBI:txid40520

Mean predicted aligned error: 8.86 Å

pLDDT: mean 87.77, std 12.94, range [39.69, 97.62]

Secondary structure (DSSP, 8-state):
---S---S---GGGTTS--EEEE-TTT--EEEE-GGG-EE-GGG-EEEE-TTT--EEE-TTS------TTT--TTTTS----TTSTTPPPPPHHHHHHHHHHHHHHHHH-TT--EEEEEETTEEEEEE--TT-SEEEEEETTTTEEEEEEPPTTTT-